Protein AF-A0AAV8XLE1-F1 (afdb_monomer_lite)

Structure (mmCIF, N/CA/C/O backbone):
data_AF-A0AAV8XLE1-F1
#
_entry.id   AF-A0AAV8XLE1-F1
#
loop_
_atom_site.group_PDB
_atom_site.id
_atom_site.type_symbol
_atom_site.label_atom_id
_atom_site.label_alt_id
_atom_site.label_comp_id
_atom_site.label_asym_id
_atom_site.label_entity_id
_atom_site.label_seq_id
_atom_site.pdbx_PDB_ins_code
_atom_site.Cartn_x
_atom_site.Cartn_y
_atom_site.Cartn_z
_atom_site.occupancy
_atom_site.B_iso_or_equiv
_atom_site.auth_seq_id
_atom_site.auth_comp_id
_atom_site.auth_asym_id
_atom_site.auth_atom_id
_atom_site.pdbx_PDB_model_num
ATOM 1 N N . MET A 1 1 ? 4.238 -1.476 24.150 1.00 35.16 1 MET A N 1
ATOM 2 C CA . MET A 1 1 ? 2.773 -1.672 24.220 1.00 35.16 1 MET A CA 1
ATOM 3 C C . MET A 1 1 ? 2.343 -1.831 22.785 1.00 35.16 1 MET A C 1
ATOM 5 O O . MET A 1 1 ? 2.554 -0.864 22.076 1.00 35.16 1 MET A O 1
ATOM 9 N N . LYS A 1 2 ? 1.811 -2.993 22.373 1.00 36.50 2 LYS A N 1
ATOM 10 C CA . LYS A 1 2 ? 1.264 -3.159 21.017 1.00 36.50 2 LYS A CA 1
ATOM 11 C C . LYS A 1 2 ? 0.323 -1.991 20.723 1.00 36.50 2 LYS A C 1
ATOM 13 O O . LYS A 1 2 ? -0.615 -1.787 21.498 1.00 36.50 2 LYS A O 1
ATOM 18 N N . GLY A 1 3 ? 0.563 -1.245 19.650 1.00 41.75 3 GLY A N 1
ATOM 19 C CA . GLY A 1 3 ? -0.351 -0.242 19.095 1.00 41.75 3 GLY A CA 1
ATOM 20 C C . GLY A 1 3 ? -1.635 -0.889 18.572 1.00 41.75 3 GLY A C 1
ATOM 21 O O . GLY A 1 3 ? -1.881 -0.933 17.373 1.00 41.75 3 GLY A O 1
ATOM 22 N N . GLN A 1 4 ? -2.420 -1.472 19.473 1.00 44.22 4 GLN A N 1
ATOM 23 C CA . GLN A 1 4 ? -3.592 -2.269 19.164 1.00 44.22 4 GLN A CA 1
ATOM 24 C C . GLN A 1 4 ? -4.793 -1.329 19.035 1.00 44.22 4 GLN A C 1
ATOM 26 O O . GLN A 1 4 ? -5.286 -0.789 20.025 1.00 44.22 4 GLN A O 1
ATOM 31 N N . ASN A 1 5 ? -5.256 -1.119 17.805 1.00 58.16 5 ASN A N 1
ATOM 32 C CA . ASN A 1 5 ? -6.605 -0.632 17.551 1.00 58.16 5 ASN A CA 1
ATOM 33 C C . ASN A 1 5 ? -7.452 -1.817 17.115 1.00 58.16 5 ASN A C 1
ATOM 35 O O . ASN A 1 5 ? -6.975 -2.661 16.368 1.00 58.16 5 ASN A O 1
ATOM 39 N N . ASN A 1 6 ? -8.713 -1.870 17.547 1.00 66.19 6 ASN A N 1
ATOM 40 C CA . ASN A 1 6 ? -9.617 -3.006 17.307 1.00 66.19 6 ASN A CA 1
ATOM 41 C C . ASN A 1 6 ? -9.837 -3.357 15.818 1.00 66.19 6 ASN A C 1
ATOM 43 O O . ASN A 1 6 ? -10.475 -4.361 15.525 1.00 66.19 6 ASN A O 1
ATOM 47 N N . TYR A 1 7 ? -9.311 -2.545 14.898 1.00 78.56 7 TYR A N 1
ATOM 48 C CA . TYR A 1 7 ? -9.469 -2.673 13.456 1.00 78.56 7 TYR A CA 1
ATOM 49 C C . TYR A 1 7 ? -8.165 -2.951 12.694 1.00 78.56 7 TYR A C 1
ATOM 51 O O . TYR A 1 7 ? -8.233 -3.409 11.560 1.00 78.56 7 TYR A O 1
ATOM 59 N N . VAL A 1 8 ? -6.981 -2.671 13.256 1.00 86.69 8 VAL A N 1
ATOM 60 C CA . VAL A 1 8 ? -5.696 -2.832 12.544 1.00 86.69 8 VAL A CA 1
ATOM 61 C C . VAL A 1 8 ? -4.587 -3.211 13.515 1.00 86.69 8 VAL A C 1
ATOM 63 O O . VAL A 1 8 ? -4.461 -2.625 14.594 1.00 86.69 8 VAL A O 1
ATOM 66 N N . ILE A 1 9 ? -3.744 -4.152 13.095 1.00 90.56 9 ILE A N 1
ATOM 67 C CA . ILE A 1 9 ? -2.487 -4.500 13.756 1.00 90.56 9 ILE A CA 1
ATOM 68 C C . ILE A 1 9 ? -1.341 -4.007 12.874 1.00 90.56 9 ILE A C 1
ATOM 70 O O . ILE A 1 9 ? -1.269 -4.362 11.699 1.00 90.56 9 ILE A O 1
ATOM 74 N N . ILE A 1 10 ? -0.455 -3.193 13.447 1.00 92.12 10 ILE A N 1
ATOM 75 C CA . ILE A 1 10 ? 0.727 -2.646 12.771 1.00 92.12 10 ILE A CA 1
ATOM 76 C C . ILE A 1 10 ? 1.978 -3.285 13.378 1.00 92.12 10 ILE A C 1
ATOM 78 O O . ILE A 1 10 ? 2.109 -3.356 14.603 1.00 92.12 10 ILE A O 1
ATOM 82 N N . ASN A 1 11 ? 2.898 -3.731 12.525 1.00 94.12 11 ASN A N 1
ATOM 83 C CA . ASN A 1 11 ? 4.232 -4.149 12.924 1.00 94.12 11 ASN A CA 1
ATOM 84 C C . ASN A 1 11 ? 5.021 -2.917 13.385 1.00 94.12 11 ASN A C 1
ATOM 86 O O . ASN A 1 11 ? 5.305 -2.026 12.591 1.00 94.12 11 ASN A O 1
ATOM 90 N N . GLU A 1 12 ? 5.399 -2.853 14.659 1.00 91.19 12 GLU A N 1
ATOM 91 C CA . GLU A 1 12 ? 6.103 -1.683 15.207 1.00 91.19 12 GLU A CA 1
ATOM 92 C C . GLU A 1 12 ? 7.550 -1.546 14.697 1.00 91.19 12 GLU A C 1
ATOM 94 O O . GLU A 1 12 ? 8.119 -0.457 14.756 1.00 91.19 12 GLU A O 1
ATOM 99 N N . GLU A 1 13 ? 8.156 -2.619 14.179 1.00 94.12 13 GLU A N 1
ATOM 100 C CA . GLU A 1 13 ? 9.528 -2.604 13.657 1.00 94.12 13 GLU A CA 1
ATOM 101 C C . GLU A 1 13 ? 9.611 -2.100 12.212 1.00 94.12 13 GLU A C 1
ATOM 103 O O . GLU A 1 13 ? 10.603 -1.453 11.847 1.00 94.12 13 GLU A O 1
ATOM 108 N N . SER A 1 14 ? 8.597 -2.411 11.398 1.00 95.44 14 SER A N 1
ATOM 109 C CA . SER A 1 14 ? 8.534 -2.068 9.973 1.00 95.44 14 SER A CA 1
ATOM 110 C C . SER A 1 14 ? 7.532 -0.957 9.647 1.00 95.44 14 SER A C 1
ATOM 112 O O . SER A 1 14 ? 7.673 -0.281 8.632 1.00 95.44 14 SER A O 1
ATOM 114 N N . GLY A 1 15 ? 6.535 -0.726 10.499 1.00 93.88 15 GLY A N 1
ATOM 115 C CA . GLY A 1 15 ? 5.449 0.233 10.280 1.00 93.88 15 GLY A CA 1
ATOM 116 C C . GLY A 1 15 ? 4.358 -0.250 9.316 1.00 93.88 15 GLY A C 1
ATOM 117 O O . GLY A 1 15 ? 3.393 0.480 9.068 1.00 93.88 15 GLY A O 1
ATOM 118 N N . PHE A 1 16 ? 4.484 -1.465 8.776 1.00 94.94 16 PHE A N 1
ATOM 119 C CA . PHE A 1 16 ? 3.483 -2.071 7.900 1.00 94.94 16 PHE A CA 1
ATOM 120 C C . PHE A 1 16 ? 2.314 -2.669 8.680 1.00 94.94 16 PHE A C 1
ATOM 122 O O . PHE A 1 16 ? 2.442 -3.069 9.835 1.00 94.94 16 PHE A O 1
ATOM 129 N N . ILE A 1 17 ? 1.161 -2.756 8.025 1.00 92.94 17 ILE A N 1
ATOM 130 C CA . ILE A 1 17 ? -0.008 -3.442 8.575 1.00 92.94 17 ILE A CA 1
ATOM 131 C C . ILE A 1 17 ? 0.218 -4.950 8.459 1.00 92.94 17 ILE A C 1
ATOM 133 O O . ILE A 1 17 ? 0.686 -5.426 7.431 1.00 92.94 17 ILE A O 1
ATOM 137 N N . GLU A 1 18 ? -0.108 -5.700 9.505 1.00 94.00 18 GLU A N 1
ATOM 138 C CA . GLU A 1 18 ? -0.022 -7.170 9.528 1.00 94.00 18 GLU A CA 1
ATOM 139 C C . GLU A 1 18 ? -1.395 -7.836 9.512 1.00 94.00 18 GLU A C 1
ATOM 141 O O . GLU A 1 18 ? -1.545 -8.980 9.074 1.00 94.00 18 GLU A O 1
ATOM 146 N N . ALA A 1 19 ? -2.404 -7.137 10.028 1.00 90.62 19 ALA A N 1
ATOM 147 C CA . ALA A 1 19 ? -3.774 -7.606 10.028 1.00 90.62 19 ALA A CA 1
ATOM 148 C C . ALA A 1 19 ? -4.753 -6.437 10.023 1.00 90.62 19 ALA A C 1
ATOM 150 O O . ALA A 1 19 ? -4.476 -5.368 10.576 1.00 90.62 19 ALA A O 1
ATOM 151 N N . MET A 1 20 ? -5.916 -6.677 9.431 1.00 87.62 20 MET A N 1
ATOM 152 C CA . MET A 1 20 ? -7.054 -5.767 9.447 1.00 87.62 20 MET A CA 1
ATOM 153 C C . MET A 1 20 ? -8.297 -6.530 9.896 1.00 87.62 20 MET A C 1
ATOM 155 O O . MET A 1 20 ? -8.464 -7.704 9.561 1.00 87.62 20 MET A O 1
ATOM 159 N N . SER A 1 21 ? -9.168 -5.848 10.631 1.00 85.38 21 SER A N 1
ATOM 160 C CA . SER A 1 21 ? -10.403 -6.401 11.173 1.00 85.38 21 SER A CA 1
ATOM 161 C C . SER A 1 21 ? -11.590 -5.528 10.791 1.00 85.38 21 SER A C 1
ATOM 163 O O . SER A 1 21 ? -11.575 -4.321 11.026 1.00 85.38 21 SER A O 1
ATOM 165 N N . ILE A 1 22 ? -12.634 -6.148 10.241 1.00 80.69 22 ILE A N 1
ATOM 166 C CA . ILE A 1 22 ? -13.928 -5.523 9.934 1.00 80.69 22 ILE A CA 1
ATOM 167 C C . ILE A 1 22 ? -15.042 -6.434 10.436 1.00 80.69 22 ILE A C 1
ATOM 169 O O . ILE A 1 22 ? -14.986 -7.646 10.245 1.00 80.69 22 ILE A O 1
ATOM 173 N N . ASN A 1 23 ? -16.058 -5.855 11.081 1.00 77.75 23 ASN A N 1
ATOM 174 C CA . ASN A 1 23 ? -17.266 -6.559 11.535 1.00 77.75 23 ASN A CA 1
ATOM 175 C C . ASN A 1 23 ? -16.981 -7.855 12.319 1.00 77.75 23 ASN A C 1
ATOM 177 O O . ASN A 1 23 ? -17.688 -8.851 12.194 1.00 77.75 23 ASN A O 1
ATOM 181 N N . GLY A 1 24 ? -15.916 -7.851 13.128 1.00 77.62 24 GLY A N 1
ATOM 182 C CA . GLY A 1 24 ? -15.500 -9.001 13.937 1.00 77.62 24 GLY A CA 1
ATOM 183 C C . GLY A 1 24 ? -14.726 -10.090 13.185 1.00 77.62 24 GLY A C 1
ATOM 184 O O . GLY A 1 24 ? -14.309 -11.061 13.815 1.00 77.62 24 GLY A O 1
ATOM 185 N N . PHE A 1 25 ? -14.491 -9.938 11.880 1.00 82.62 25 PHE A N 1
ATOM 186 C CA . PHE A 1 25 ? -13.611 -10.806 11.103 1.00 82.62 25 PHE A CA 1
ATOM 187 C C . PHE A 1 25 ? -12.218 -10.183 10.984 1.00 82.62 25 PHE A C 1
ATOM 189 O O . PHE A 1 25 ? -12.071 -9.088 10.445 1.00 82.62 25 PHE A O 1
ATOM 196 N N . GLU A 1 26 ? -11.200 -10.889 11.480 1.00 88.56 26 GLU A N 1
ATOM 197 C CA . GLU A 1 26 ? -9.790 -10.512 11.344 1.00 88.56 26 GLU A CA 1
ATOM 198 C C . GLU A 1 26 ? -9.150 -11.281 10.187 1.00 88.56 26 GLU A C 1
ATOM 200 O O . GLU A 1 26 ? -9.227 -12.511 10.121 1.00 88.56 26 GLU A O 1
ATOM 205 N N . GLN A 1 27 ? -8.451 -10.560 9.314 1.00 88.69 27 GLN A N 1
ATOM 206 C CA . GLN A 1 27 ? -7.636 -11.129 8.251 1.00 88.69 27 GLN A CA 1
ATOM 207 C C . GLN A 1 27 ? -6.184 -10.689 8.426 1.00 88.69 27 GLN A C 1
ATOM 209 O O . GLN A 1 27 ? -5.887 -9.497 8.489 1.00 88.69 27 GLN A O 1
ATOM 214 N N . LYS A 1 28 ? -5.259 -11.656 8.432 1.00 92.62 28 LYS A N 1
ATOM 215 C CA . LYS A 1 28 ? -3.822 -11.372 8.312 1.00 92.62 28 LYS A CA 1
ATOM 216 C C . LYS A 1 28 ? -3.513 -10.996 6.871 1.00 92.62 28 LYS A C 1
ATOM 218 O O . LYS A 1 28 ? -3.731 -11.807 5.967 1.00 92.62 28 LYS A O 1
ATOM 223 N N . VAL A 1 29 ? -3.061 -9.766 6.670 1.00 90.00 29 VAL A N 1
ATOM 224 C CA . VAL A 1 29 ? -2.774 -9.184 5.360 1.00 90.00 29 VAL A CA 1
ATOM 225 C C . VAL A 1 29 ? -1.832 -7.996 5.529 1.00 90.00 29 VAL A C 1
ATOM 227 O O . VAL A 1 29 ? -2.012 -7.177 6.429 1.00 90.00 29 VAL A O 1
ATOM 230 N N . THR A 1 30 ? -0.861 -7.894 4.625 1.00 91.88 30 THR A N 1
ATOM 231 C CA . THR A 1 30 ? 0.078 -6.775 4.543 1.00 91.88 30 THR A CA 1
ATOM 232 C C . THR A 1 30 ? -0.036 -6.150 3.161 1.00 91.88 30 THR A C 1
ATOM 234 O O . THR A 1 30 ? 0.469 -6.712 2.191 1.00 91.88 30 THR A O 1
ATOM 237 N N . PRO A 1 31 ? -0.763 -5.030 3.028 1.00 89.44 31 PRO A N 1
ATOM 238 C CA . PRO A 1 31 ? -0.808 -4.294 1.777 1.00 89.44 31 PRO A CA 1
ATOM 239 C C . PRO A 1 31 ? 0.539 -3.614 1.521 1.00 89.44 31 PRO A C 1
ATOM 241 O O . PRO A 1 31 ? 1.078 -2.942 2.400 1.00 89.44 31 PRO A O 1
ATOM 244 N N . GLU A 1 32 ? 1.052 -3.748 0.302 1.00 90.12 32 GLU A N 1
ATOM 245 C CA . GLU A 1 32 ? 2.311 -3.135 -0.112 1.00 90.12 32 GLU A CA 1
ATOM 246 C C . GLU A 1 32 ? 2.159 -2.459 -1.474 1.00 90.12 32 GLU A C 1
ATOM 248 O O . GLU A 1 32 ? 1.484 -2.969 -2.371 1.00 90.12 32 GLU A O 1
ATOM 253 N N . ILE A 1 33 ? 2.834 -1.319 -1.644 1.00 92.25 33 ILE A N 1
ATOM 254 C CA . ILE A 1 33 ? 3.080 -0.739 -2.965 1.00 92.25 33 ILE A CA 1
ATOM 255 C C . ILE A 1 33 ? 4.492 -1.137 -3.381 1.00 92.25 33 ILE A C 1
ATOM 257 O O . ILE A 1 33 ? 5.475 -0.775 -2.733 1.00 92.25 33 ILE A O 1
ATOM 261 N N . MET A 1 34 ? 4.576 -1.851 -4.497 1.00 93.81 34 MET A N 1
ATOM 262 C CA . MET A 1 34 ? 5.824 -2.286 -5.115 1.00 93.81 34 MET A CA 1
ATOM 263 C C . MET A 1 34 ? 5.943 -1.710 -6.526 1.00 93.81 34 MET A C 1
ATOM 265 O O . MET A 1 34 ? 4.985 -1.158 -7.075 1.00 93.81 34 MET A O 1
ATOM 269 N N . PHE A 1 35 ? 7.117 -1.845 -7.132 1.00 93.31 35 PHE A N 1
ATOM 270 C CA . PHE A 1 35 ? 7.351 -1.418 -8.507 1.00 93.31 35 PHE A CA 1
ATOM 271 C C . PHE A 1 35 ? 8.113 -2.475 -9.299 1.00 93.31 35 PHE A C 1
ATOM 273 O O . PHE A 1 35 ? 8.829 -3.297 -8.741 1.00 93.31 35 PHE A O 1
ATOM 280 N N . TYR A 1 36 ? 7.990 -2.417 -10.621 1.00 95.00 36 TYR A N 1
ATOM 281 C CA . TYR A 1 36 ? 8.807 -3.217 -11.524 1.00 95.00 36 TYR A CA 1
ATOM 282 C C . TYR A 1 36 ? 9.825 -2.327 -12.223 1.00 95.00 36 TYR A C 1
ATOM 284 O O . TYR A 1 36 ? 9.501 -1.221 -12.664 1.00 95.00 36 TYR A O 1
ATOM 292 N N . TYR A 1 37 ? 11.041 -2.836 -12.398 1.00 93.50 37 TYR A N 1
ATOM 293 C CA . TYR A 1 37 ? 11.982 -2.225 -13.326 1.00 93.50 37 TYR A CA 1
ATOM 294 C C . TYR A 1 37 ? 11.484 -2.437 -14.755 1.00 93.50 37 TYR A C 1
ATOM 296 O O . TYR A 1 37 ? 11.217 -3.562 -15.173 1.00 93.50 37 TYR A O 1
ATOM 304 N N . SER A 1 38 ? 11.364 -1.359 -15.526 1.00 93.25 38 SER A N 1
ATOM 305 C CA . SER A 1 38 ? 10.961 -1.451 -16.929 1.00 93.25 38 SER A CA 1
ATOM 306 C C . SER A 1 38 ? 12.100 -1.993 -17.791 1.00 93.25 38 SER A C 1
ATOM 308 O O . SER A 1 38 ? 13.220 -1.482 -17.727 1.00 93.25 38 SER A O 1
ATOM 310 N N . ALA A 1 39 ? 11.817 -2.959 -18.662 1.00 94.06 39 ALA A N 1
ATOM 311 C CA . ALA A 1 39 ? 12.733 -3.310 -19.744 1.00 94.06 39 ALA A CA 1
ATOM 312 C C . ALA A 1 39 ? 12.720 -2.263 -20.863 1.00 94.06 39 ALA A C 1
ATOM 314 O O . ALA A 1 39 ? 11.732 -1.555 -21.084 1.00 94.06 39 ALA A O 1
ATOM 315 N N . TYR A 1 40 ? 13.780 -2.269 -21.675 1.00 92.38 40 TYR A N 1
ATOM 316 C CA . TYR A 1 40 ? 13.748 -1.614 -22.978 1.00 92.38 40 TYR A CA 1
ATOM 317 C C . TYR A 1 40 ? 12.577 -2.153 -23.822 1.00 92.38 40 TYR A C 1
ATOM 319 O O . TYR A 1 40 ? 12.418 -3.371 -24.005 1.00 92.38 40 TYR A O 1
ATOM 327 N N . GLY A 1 41 ? 11.753 -1.230 -24.325 1.00 91.94 41 GLY A N 1
ATOM 328 C CA . GLY A 1 41 ? 10.528 -1.526 -25.072 1.00 91.94 41 GLY A CA 1
ATOM 329 C C . GLY A 1 41 ? 9.255 -1.627 -24.223 1.00 91.94 41 GLY A C 1
ATOM 330 O O . GLY A 1 41 ? 8.198 -1.903 -24.787 1.00 91.94 41 GLY A O 1
ATOM 331 N N . SER A 1 42 ? 9.321 -1.395 -22.906 1.00 95.38 42 SER A N 1
ATOM 332 C CA . SER A 1 42 ? 8.118 -1.094 -22.117 1.00 95.38 42 SER A CA 1
ATOM 333 C C . SER A 1 42 ? 7.555 0.264 -22.548 1.00 95.38 42 SER A C 1
ATOM 335 O O . SER A 1 42 ? 8.309 1.219 -22.748 1.00 95.38 42 SER A O 1
ATOM 337 N N . THR A 1 43 ? 6.246 0.349 -22.767 1.00 94.50 43 THR A N 1
ATOM 338 C CA . THR A 1 43 ? 5.583 1.538 -23.332 1.00 94.50 43 THR A CA 1
ATOM 339 C C . THR A 1 43 ? 4.196 1.727 -22.723 1.00 94.50 43 THR A C 1
ATOM 341 O O . THR A 1 43 ? 3.734 0.909 -21.935 1.00 94.50 43 THR A O 1
ATOM 344 N N . SER A 1 44 ? 3.466 2.750 -23.172 1.00 95.38 44 SER A N 1
ATOM 345 C CA . SER A 1 44 ? 2.049 2.941 -22.835 1.00 95.38 44 SER A CA 1
ATOM 346 C C . SER A 1 44 ? 1.123 1.796 -23.274 1.00 95.38 44 SER A C 1
ATOM 348 O O . SER A 1 44 ? -0.034 1.772 -22.866 1.00 95.38 44 SER A O 1
ATOM 350 N N . ARG A 1 45 ? 1.592 0.866 -24.119 1.00 96.19 45 ARG A N 1
ATOM 351 C CA . ARG A 1 45 ? 0.800 -0.273 -24.624 1.00 96.19 45 ARG A CA 1
ATOM 352 C C . ARG A 1 45 ? 1.318 -1.632 -24.172 1.00 96.19 45 ARG A C 1
ATOM 354 O O . ARG A 1 45 ? 0.591 -2.613 -24.274 1.00 96.19 45 ARG A O 1
ATOM 361 N N . ILE A 1 46 ? 2.577 -1.705 -23.753 1.00 96.62 46 ILE A N 1
ATOM 362 C CA . ILE A 1 46 ? 3.258 -2.962 -23.455 1.00 96.62 46 ILE A CA 1
ATOM 363 C C . ILE A 1 46 ? 3.877 -2.827 -22.075 1.00 96.62 46 ILE A C 1
ATOM 365 O O . ILE A 1 46 ? 4.824 -2.063 -21.901 1.00 96.62 46 ILE A O 1
ATOM 369 N N . PHE A 1 47 ? 3.365 -3.603 -21.124 1.00 95.88 47 PHE A N 1
ATOM 370 C CA . PHE A 1 47 ? 4.013 -3.794 -19.837 1.00 95.88 47 PHE A CA 1
ATOM 371 C C . PHE A 1 47 ? 5.109 -4.847 -19.996 1.00 95.88 47 PHE A C 1
ATOM 373 O O . PHE A 1 47 ? 4.823 -6.033 -20.161 1.00 95.88 47 PHE A O 1
ATOM 380 N N . LYS A 1 48 ? 6.367 -4.401 -20.009 1.00 95.62 48 LYS A N 1
ATOM 381 C CA . LYS A 1 48 ? 7.531 -5.285 -20.107 1.00 95.62 48 LYS A CA 1
ATOM 382 C C . LYS A 1 48 ? 8.478 -5.028 -18.941 1.00 95.62 48 LYS A C 1
ATOM 384 O O . LYS A 1 48 ? 9.054 -3.943 -18.834 1.00 95.62 48 LYS A O 1
ATOM 389 N N . VAL A 1 49 ? 8.642 -6.034 -18.090 1.00 95.94 49 VAL A N 1
ATOM 390 C CA . VAL A 1 49 ? 9.553 -6.001 -16.939 1.00 95.94 49 VAL A CA 1
ATOM 391 C C . VAL A 1 49 ? 10.983 -6.314 -17.369 1.00 95.94 49 VAL A C 1
ATOM 393 O O . VAL A 1 49 ? 11.205 -6.947 -18.401 1.00 95.94 49 VAL A O 1
ATOM 396 N N . ASN A 1 50 ? 11.959 -5.823 -16.612 1.00 94.00 50 ASN A N 1
ATOM 397 C CA . ASN A 1 50 ? 13.372 -6.103 -16.816 1.00 94.00 50 ASN A CA 1
ATOM 398 C C . ASN A 1 50 ? 13.660 -7.585 -16.543 1.00 94.00 50 ASN A C 1
ATOM 400 O O . ASN A 1 50 ? 13.507 -8.041 -15.422 1.00 94.00 50 ASN A O 1
ATOM 404 N N . ASN A 1 51 ? 14.148 -8.316 -17.545 1.00 89.75 51 ASN A N 1
ATOM 405 C CA . ASN A 1 51 ? 14.428 -9.752 -17.434 1.00 89.75 51 ASN A CA 1
ATOM 406 C C . ASN A 1 51 ? 15.478 -10.107 -16.361 1.00 89.75 51 ASN A C 1
ATOM 408 O O . ASN A 1 51 ? 15.585 -11.262 -15.969 1.00 89.75 51 ASN A O 1
ATOM 412 N N . 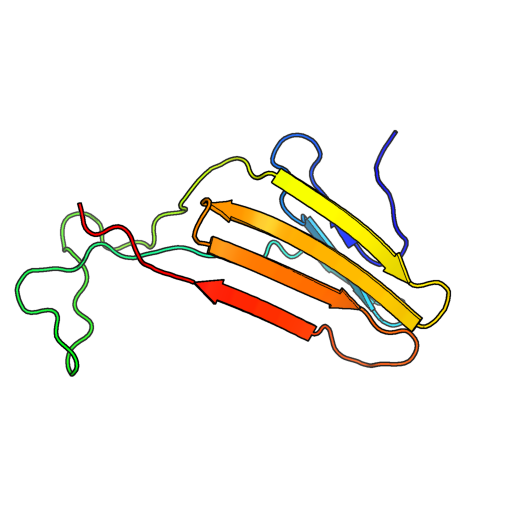SER A 1 52 ? 16.291 -9.145 -15.906 1.00 91.81 52 SER A N 1
ATOM 413 C CA . SER A 1 52 ? 17.236 -9.378 -14.804 1.00 91.81 52 SER A CA 1
ATOM 414 C C . SER A 1 52 ? 16.582 -9.289 -13.420 1.00 91.81 52 SER A C 1
ATOM 416 O O . SER A 1 52 ? 17.169 -9.761 -12.450 1.00 91.81 52 SER A O 1
ATOM 418 N N . VAL A 1 53 ? 15.408 -8.656 -13.315 1.00 90.31 53 VAL A N 1
ATOM 419 C CA . VAL A 1 53 ? 14.622 -8.491 -12.081 1.00 90.31 53 VAL A CA 1
ATOM 420 C C . VAL A 1 53 ? 13.141 -8.558 -12.458 1.00 90.31 53 VAL A C 1
ATOM 422 O O . VAL A 1 53 ? 12.498 -7.535 -12.697 1.00 90.31 53 VAL A O 1
ATOM 425 N N . GLU A 1 54 ? 12.632 -9.782 -12.588 1.00 90.25 54 GLU A N 1
ATOM 426 C CA . GLU A 1 54 ? 11.256 -10.024 -13.042 1.00 90.25 54 GLU A CA 1
ATOM 427 C C . GLU A 1 54 ? 10.221 -9.803 -11.936 1.00 90.25 54 GLU A C 1
ATOM 429 O O . GLU A 1 54 ? 9.098 -9.408 -12.232 1.00 90.25 54 GLU A O 1
ATOM 434 N N . GLU A 1 55 ? 10.609 -10.014 -10.677 1.00 94.75 55 GLU A N 1
ATOM 435 C CA . GLU A 1 55 ? 9.743 -9.839 -9.511 1.00 94.7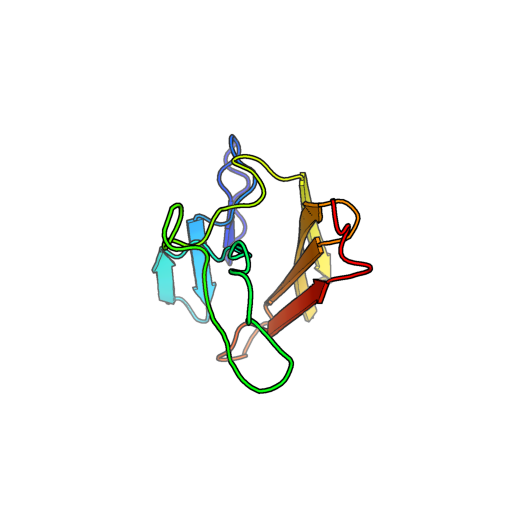5 55 GLU A CA 1
ATOM 436 C C . GLU A 1 55 ? 9.555 -8.356 -9.149 1.00 94.75 55 GLU A C 1
ATOM 438 O O . GLU A 1 55 ? 10.471 -7.542 -9.342 1.00 94.75 55 GLU A O 1
ATOM 443 N N . PRO A 1 56 ? 8.391 -7.980 -8.589 1.00 94.38 56 PRO A N 1
ATOM 444 C CA . PRO A 1 56 ? 8.184 -6.640 -8.074 1.00 94.38 56 PRO A CA 1
ATOM 445 C C . PRO A 1 56 ? 9.110 -6.377 -6.886 1.00 94.38 56 PRO A C 1
ATOM 447 O O . PRO A 1 56 ? 9.368 -7.239 -6.047 1.00 94.38 56 PRO A O 1
ATOM 450 N N . VAL A 1 57 ? 9.595 -5.147 -6.804 1.00 94.12 57 VAL A N 1
ATOM 451 C CA . VAL A 1 57 ? 10.529 -4.702 -5.779 1.00 94.12 57 VAL A CA 1
ATOM 452 C C . VAL A 1 57 ? 9.793 -3.796 -4.805 1.00 94.12 57 VAL A C 1
ATOM 454 O O . VAL A 1 57 ? 9.156 -2.812 -5.197 1.00 94.12 57 VAL A O 1
ATOM 457 N N . ALA A 1 58 ? 9.881 -4.125 -3.519 1.00 93.94 58 ALA A N 1
ATOM 458 C CA . ALA A 1 58 ? 9.412 -3.245 -2.461 1.00 93.94 58 ALA A CA 1
ATOM 459 C C . ALA A 1 58 ? 10.235 -1.954 -2.463 1.00 93.94 58 ALA A C 1
ATOM 461 O O . ALA A 1 58 ? 11.458 -1.974 -2.612 1.00 93.94 58 ALA A O 1
ATOM 462 N N . PHE A 1 59 ? 9.583 -0.809 -2.258 1.00 92.88 59 PHE A N 1
ATOM 463 C CA . PHE A 1 59 ? 10.330 0.435 -2.102 1.00 92.88 59 PHE A CA 1
ATOM 464 C C . PHE A 1 59 ? 11.221 0.378 -0.858 1.00 92.88 59 PHE A C 1
ATOM 466 O O . PHE A 1 59 ? 12.334 0.890 -0.878 1.00 92.88 59 PHE A O 1
ATOM 473 N N . THR A 1 60 ? 10.754 -0.211 0.237 1.00 92.88 60 THR A N 1
ATOM 474 C CA . THR A 1 60 ? 11.440 -0.185 1.532 1.00 92.88 60 THR A CA 1
ATOM 475 C C . THR A 1 60 ? 10.965 -1.314 2.419 1.00 92.88 60 THR A C 1
ATOM 477 O O . THR A 1 60 ? 9.849 -1.794 2.256 1.00 92.88 60 THR A O 1
ATOM 480 N N . ASP A 1 61 ? 11.806 -1.700 3.367 1.00 94.38 61 ASP A N 1
ATOM 481 C CA . ASP A 1 61 ? 11.497 -2.645 4.439 1.00 94.38 61 ASP A CA 1
ATOM 482 C C . ASP A 1 61 ? 10.855 -1.959 5.655 1.00 94.38 61 ASP A C 1
ATOM 484 O O . ASP A 1 61 ? 10.279 -2.628 6.513 1.00 94.38 61 ASP A O 1
ATOM 488 N N . LYS A 1 62 ? 10.944 -0.623 5.730 1.00 95.44 62 LYS A N 1
ATOM 489 C CA . LYS A 1 62 ? 10.373 0.191 6.809 1.00 95.44 62 LYS A CA 1
ATOM 490 C C . LYS A 1 62 ? 9.695 1.452 6.305 1.00 95.44 62 LYS A C 1
ATOM 492 O O . LYS A 1 62 ? 10.206 2.117 5.398 1.00 95.44 62 LYS A O 1
ATOM 497 N N . ILE A 1 63 ? 8.592 1.819 6.945 1.00 95.38 63 ILE A N 1
ATOM 498 C CA . ILE A 1 63 ? 7.784 2.991 6.609 1.00 95.38 63 ILE A CA 1
ATOM 499 C C . ILE A 1 63 ? 7.419 3.802 7.849 1.00 95.38 63 ILE A C 1
ATOM 501 O O . ILE A 1 63 ? 7.420 3.308 8.976 1.00 95.38 63 ILE A O 1
ATOM 505 N N . GLN A 1 64 ? 7.092 5.072 7.629 1.00 95.69 64 GLN A N 1
ATOM 506 C CA . GLN A 1 64 ? 6.453 5.893 8.651 1.00 95.69 64 GLN A CA 1
ATOM 507 C C . GLN A 1 64 ? 4.944 5.731 8.541 1.00 95.69 64 GLN A C 1
ATOM 509 O O . GLN A 1 64 ? 4.411 5.670 7.433 1.00 95.69 64 GLN A O 1
ATOM 514 N N . TYR A 1 65 ? 4.257 5.709 9.677 1.00 95.12 65 TYR A N 1
ATOM 515 C CA . TYR A 1 65 ? 2.805 5.672 9.700 1.00 95.12 65 TYR A CA 1
ATOM 516 C C . TYR A 1 65 ? 2.235 6.630 10.744 1.00 95.12 65 TYR A C 1
ATOM 518 O O . TYR A 1 65 ? 2.884 6.958 11.739 1.00 95.12 65 TYR A O 1
ATOM 526 N N . ASN A 1 66 ? 1.001 7.059 10.513 1.00 94.94 66 ASN A N 1
ATOM 527 C CA . ASN A 1 66 ? 0.182 7.772 11.479 1.00 94.94 66 ASN A CA 1
ATOM 528 C C . ASN A 1 66 ? -1.198 7.114 11.538 1.00 94.94 66 ASN A C 1
ATOM 530 O O . ASN A 1 66 ? -1.740 6.723 10.505 1.00 94.94 66 ASN A O 1
ATOM 534 N N . VAL A 1 67 ? -1.751 6.999 12.743 1.00 92.38 67 VAL A N 1
ATOM 535 C CA . VAL A 1 67 ? -3.113 6.519 12.963 1.00 92.38 67 VAL A CA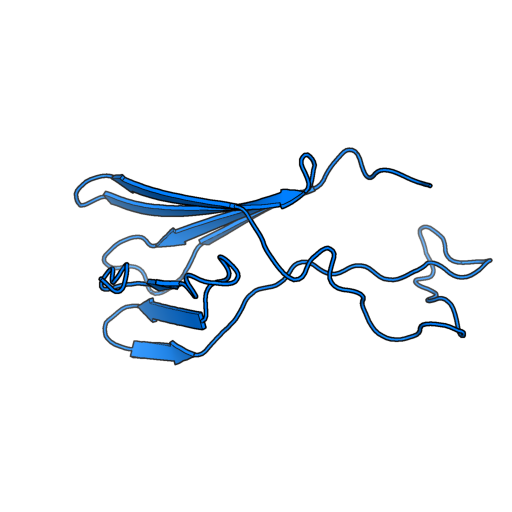 1
ATOM 536 C C . VAL A 1 67 ? -3.944 7.659 13.528 1.00 92.38 67 VAL A C 1
ATOM 538 O O . VAL A 1 67 ? -3.746 8.078 14.670 1.00 92.38 67 VAL A O 1
ATOM 541 N N . THR A 1 68 ? -4.910 8.114 12.742 1.00 93.19 68 THR A N 1
ATOM 542 C CA . THR A 1 68 ? -5.852 9.163 13.120 1.00 93.19 68 THR A CA 1
ATOM 543 C C . THR A 1 68 ? -7.210 8.530 13.378 1.00 93.19 68 THR A C 1
ATOM 545 O O . THR A 1 68 ? -7.751 7.823 12.532 1.00 93.19 68 THR A O 1
ATOM 548 N N . LYS A 1 69 ? -7.776 8.767 14.562 1.00 90.19 69 LYS A N 1
ATOM 549 C CA . LYS A 1 69 ? -9.150 8.368 14.879 1.00 90.19 69 LYS A CA 1
ATOM 550 C C . LYS A 1 69 ? -10.057 9.582 14.783 1.00 90.19 69 LYS A C 1
ATOM 552 O O . LYS A 1 69 ? -9.781 10.594 15.423 1.00 90.19 69 LYS A O 1
ATOM 557 N N . TYR A 1 70 ? -11.136 9.446 14.032 1.00 88.19 70 TYR A N 1
ATOM 558 C CA . TYR A 1 70 ? -12.190 10.441 13.906 1.00 88.19 70 TYR A CA 1
ATOM 559 C C . TYR A 1 70 ? -13.417 9.944 14.668 1.00 88.19 70 TYR A C 1
ATOM 561 O O . TYR A 1 70 ? -14.343 9.426 14.051 1.00 88.19 70 TYR A O 1
ATOM 569 N N . ASP A 1 71 ? -13.384 10.057 16.000 1.00 85.38 71 ASP A N 1
ATOM 570 C CA . ASP A 1 71 ? -14.446 9.637 16.929 1.00 85.38 71 ASP A CA 1
ATOM 571 C C . ASP A 1 71 ? -15.155 8.333 16.497 1.00 85.38 71 ASP A C 1
ATOM 573 O O . ASP A 1 71 ? -14.505 7.297 16.343 1.00 85.38 71 ASP A O 1
ATOM 577 N N . GLU A 1 72 ? -16.473 8.381 16.289 1.00 82.25 72 GLU A N 1
ATOM 578 C CA . GLU A 1 72 ? -17.315 7.264 15.834 1.00 82.25 72 GLU A CA 1
ATOM 579 C C . GLU A 1 72 ? -17.459 7.204 14.300 1.00 82.25 72 GLU A C 1
ATOM 581 O O . GLU A 1 72 ? -18.249 6.426 13.780 1.00 82.25 72 GLU A O 1
ATOM 586 N N . VAL A 1 73 ? -16.724 8.035 13.556 1.00 86.56 73 VAL A N 1
ATOM 587 C CA . VAL A 1 73 ? -16.864 8.166 12.098 1.00 86.56 73 VAL A CA 1
ATOM 588 C C . VAL A 1 73 ? -15.914 7.239 11.358 1.00 86.56 73 VAL A C 1
ATOM 590 O O . VAL A 1 73 ? -16.329 6.549 10.432 1.00 86.56 73 VAL A O 1
ATOM 593 N N . SER A 1 74 ? -14.623 7.259 11.696 1.00 89.88 74 SER A N 1
ATOM 594 C CA . SER A 1 74 ? -13.629 6.443 10.991 1.00 89.88 74 SER A CA 1
ATOM 595 C C . SER A 1 74 ? -12.294 6.350 11.721 1.00 89.88 74 SER A C 1
ATOM 597 O O . SER A 1 74 ? -11.965 7.156 12.595 1.00 89.88 74 SER A O 1
ATOM 599 N N . ILE A 1 75 ? -11.490 5.375 11.311 1.00 90.56 75 ILE A N 1
ATOM 600 C CA . ILE A 1 75 ? -10.056 5.328 11.586 1.00 90.56 75 ILE A CA 1
ATOM 601 C C . ILE A 1 75 ? -9.325 5.445 10.259 1.00 90.56 75 ILE A C 1
ATOM 603 O O . ILE A 1 75 ? -9.624 4.703 9.327 1.00 90.56 75 ILE A O 1
ATOM 607 N N . GLU A 1 76 ? -8.348 6.339 10.201 1.00 93.44 76 GLU A N 1
ATOM 608 C CA . GLU A 1 76 ? -7.445 6.499 9.071 1.00 93.44 76 GLU A CA 1
ATOM 609 C C . GLU A 1 76 ? -6.026 6.089 9.471 1.00 93.44 76 GLU A C 1
ATOM 611 O O . GLU A 1 76 ? -5.497 6.521 10.498 1.00 93.44 76 GLU A O 1
ATOM 616 N N . ILE A 1 77 ? -5.398 5.260 8.646 1.00 94.00 77 ILE A N 1
ATOM 617 C CA . ILE A 1 77 ? -4.005 4.862 8.765 1.00 94.00 77 ILE A CA 1
ATOM 618 C C . ILE A 1 77 ? -3.293 5.395 7.531 1.00 94.00 77 ILE A C 1
ATOM 620 O O . ILE A 1 77 ? -3.490 4.889 6.431 1.00 94.00 77 ILE A O 1
ATOM 624 N N . THR A 1 78 ? -2.460 6.412 7.719 1.00 96.06 78 THR A N 1
ATOM 625 C CA . THR A 1 78 ? -1.610 6.954 6.657 1.00 96.06 78 THR A CA 1
ATOM 626 C C . THR A 1 78 ? -0.228 6.326 6.759 1.00 96.06 78 THR A C 1
ATOM 628 O O . THR A 1 78 ? 0.441 6.477 7.778 1.00 96.06 78 THR A O 1
ATOM 631 N N . GLN A 1 79 ? 0.209 5.647 5.705 1.00 95.19 79 GLN A N 1
ATOM 632 C CA . GLN A 1 79 ? 1.517 5.023 5.542 1.00 95.19 79 GLN A CA 1
ATOM 633 C C . GLN A 1 79 ? 2.323 5.765 4.472 1.00 95.19 79 GLN A C 1
ATOM 635 O O . GLN A 1 79 ? 1.976 5.778 3.290 1.00 95.19 79 GLN A O 1
ATOM 640 N N . THR A 1 80 ? 3.434 6.370 4.880 1.00 96.19 80 THR A N 1
ATOM 641 C CA . THR A 1 80 ? 4.369 7.053 3.981 1.00 96.19 80 THR A CA 1
ATOM 642 C C . THR A 1 80 ? 5.474 6.080 3.584 1.00 96.19 80 THR A C 1
ATOM 644 O O . THR A 1 80 ? 6.427 5.856 4.335 1.00 96.19 80 THR A O 1
ATOM 647 N N . ILE A 1 81 ? 5.350 5.504 2.386 1.00 94.38 81 ILE A N 1
ATOM 648 C CA . ILE A 1 81 ? 6.294 4.519 1.827 1.00 94.38 81 ILE A CA 1
ATOM 649 C C . ILE A 1 81 ? 7.512 5.230 1.215 1.00 94.38 81 ILE A C 1
ATOM 651 O O . ILE A 1 81 ? 8.672 4.821 1.355 1.00 94.38 81 ILE A O 1
ATOM 655 N N . ARG A 1 82 ? 7.239 6.346 0.541 1.00 93.00 82 ARG A N 1
ATOM 656 C CA . ARG A 1 82 ? 8.202 7.326 0.030 1.00 93.00 82 ARG A CA 1
ATOM 657 C C . ARG A 1 82 ? 7.593 8.710 0.192 1.00 93.00 82 ARG A C 1
ATOM 659 O O . ARG A 1 82 ? 6.383 8.839 0.299 1.00 93.00 82 ARG A O 1
ATOM 666 N N . PHE A 1 83 ? 8.406 9.760 0.106 1.00 92.56 83 PHE A N 1
ATOM 667 C CA . PHE A 1 83 ? 7.879 11.131 0.131 1.00 92.56 83 PHE A CA 1
ATOM 668 C C . PHE A 1 83 ? 6.881 11.428 -1.014 1.00 92.56 83 PHE A C 1
ATOM 670 O O . PHE A 1 83 ? 6.133 12.393 -0.928 1.00 92.56 83 PHE A O 1
ATOM 677 N N . TRP A 1 84 ? 6.873 10.605 -2.071 1.00 93.69 84 TRP A N 1
ATOM 678 C CA . TRP A 1 84 ? 5.957 10.664 -3.218 1.00 93.69 84 TRP A CA 1
ATOM 679 C C . TRP A 1 84 ? 5.035 9.432 -3.329 1.00 93.69 84 TRP A C 1
ATOM 681 O O . TRP A 1 84 ? 4.321 9.304 -4.321 1.00 93.69 84 TRP A O 1
ATOM 691 N N . VAL A 1 85 ? 5.061 8.517 -2.348 1.00 95.12 85 VAL A N 1
ATOM 692 C CA . VAL A 1 85 ? 4.169 7.346 -2.270 1.00 95.12 85 VAL A CA 1
ATOM 693 C C . VAL A 1 85 ? 3.521 7.315 -0.894 1.00 95.12 85 VAL A C 1
ATOM 695 O O . VAL A 1 85 ? 4.156 6.927 0.092 1.00 95.12 85 VAL A O 1
ATOM 698 N N . ILE A 1 86 ? 2.255 7.711 -0.850 1.00 96.50 86 ILE A N 1
ATOM 699 C CA . ILE A 1 86 ? 1.425 7.696 0.352 1.00 96.50 86 ILE A CA 1
ATOM 700 C C . ILE A 1 86 ? 0.316 6.673 0.140 1.00 96.50 86 ILE A C 1
ATOM 702 O O . ILE A 1 86 ? -0.313 6.635 -0.918 1.00 96.50 86 ILE A O 1
ATOM 706 N N . PHE A 1 87 ? 0.092 5.847 1.150 1.00 95.81 87 PHE A N 1
ATOM 707 C CA . PHE A 1 87 ? -0.937 4.824 1.172 1.00 95.81 87 PHE A CA 1
ATOM 708 C C . PHE A 1 87 ? -1.829 5.058 2.385 1.00 95.81 87 PHE A C 1
ATOM 710 O O . PHE A 1 87 ? -1.337 5.122 3.507 1.00 95.81 87 PHE A O 1
ATOM 717 N N . ILE A 1 88 ? -3.121 5.254 2.167 1.00 95.62 88 ILE A N 1
ATOM 718 C CA . ILE A 1 88 ? -4.078 5.635 3.200 1.00 95.62 88 ILE A CA 1
ATOM 719 C C . ILE A 1 88 ? -5.146 4.556 3.272 1.00 95.62 88 ILE A C 1
ATOM 721 O O . ILE A 1 88 ? -5.764 4.209 2.269 1.00 95.62 88 ILE A O 1
ATOM 725 N N . ILE A 1 89 ? -5.368 4.032 4.470 1.00 92.88 89 ILE A N 1
ATOM 726 C CA . ILE A 1 89 ? -6.413 3.054 4.750 1.00 92.88 89 ILE A CA 1
ATOM 727 C C . ILE A 1 89 ? -7.446 3.695 5.658 1.00 92.88 89 ILE A C 1
ATOM 729 O O . ILE A 1 89 ? -7.094 4.157 6.743 1.00 92.88 89 ILE A O 1
ATOM 733 N N . ARG A 1 90 ? -8.714 3.685 5.245 1.00 93.44 90 ARG A N 1
ATOM 734 C CA . ARG A 1 90 ? -9.834 4.141 6.070 1.00 93.44 90 ARG A CA 1
ATOM 735 C C . ARG A 1 90 ? -10.776 2.998 6.388 1.00 93.44 90 ARG A C 1
ATOM 737 O O . ARG A 1 90 ? -11.182 2.230 5.515 1.00 93.44 90 ARG A O 1
ATOM 744 N N . ILE A 1 91 ? -11.129 2.914 7.661 1.00 90.06 91 ILE A N 1
ATOM 745 C CA . ILE A 1 91 ? -12.082 1.949 8.191 1.00 90.06 91 ILE A CA 1
ATOM 746 C C . ILE A 1 91 ? -13.228 2.740 8.797 1.00 90.06 91 ILE A C 1
ATOM 748 O O . ILE A 1 91 ? -13.020 3.542 9.710 1.00 90.06 91 ILE A O 1
ATOM 752 N N . TYR A 1 92 ? -14.422 2.512 8.270 1.00 88.81 92 TYR A N 1
ATOM 753 C CA . TYR A 1 92 ? -15.656 3.135 8.721 1.00 88.81 92 TYR A CA 1
ATOM 754 C C . TYR A 1 92 ? -16.439 2.114 9.557 1.00 88.81 92 TYR A C 1
ATOM 756 O O . TYR A 1 92 ? -16.520 0.950 9.162 1.00 88.81 92 TYR A O 1
ATOM 764 N N . PR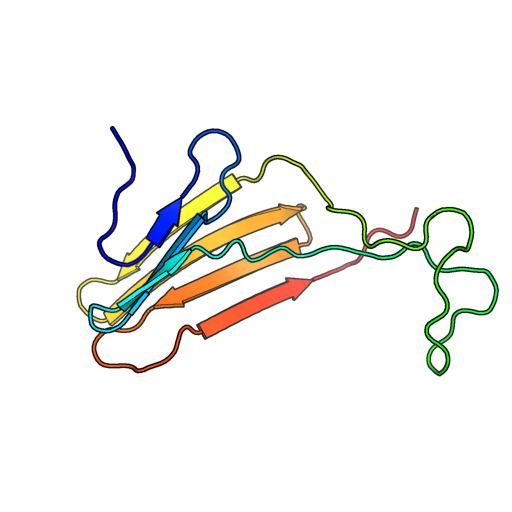O A 1 93 ? -16.992 2.495 10.720 1.00 82.44 93 PRO A N 1
ATOM 765 C CA . PRO A 1 93 ? -17.916 1.632 11.443 1.00 82.44 93 PRO A CA 1
ATOM 766 C C . PRO A 1 93 ? -19.130 1.274 10.580 1.00 82.44 93 PRO A C 1
ATOM 768 O O . PRO A 1 93 ? -19.557 2.060 9.735 1.00 82.44 93 PRO A O 1
ATOM 771 N N . ASP A 1 94 ? -19.672 0.077 10.802 1.00 83.56 94 ASP A N 1
ATOM 772 C CA . ASP A 1 94 ? -20.874 -0.444 10.140 1.00 83.56 94 ASP A CA 1
ATOM 773 C C . ASP A 1 94 ? -20.791 -0.557 8.604 1.00 83.56 94 ASP A C 1
ATOM 775 O O . ASP A 1 94 ? -21.813 -0.687 7.926 1.00 83.56 94 ASP A O 1
ATOM 779 N N . THR A 1 95 ? -19.579 -0.565 8.036 1.00 86.00 95 THR A N 1
ATOM 780 C CA . THR A 1 95 ? -19.352 -0.898 6.624 1.00 86.00 95 THR A CA 1
ATOM 781 C C . THR A 1 95 ? -18.756 -2.294 6.464 1.00 86.00 95 THR A C 1
ATOM 783 O O . THR A 1 95 ? -18.110 -2.842 7.352 1.00 86.00 95 THR A O 1
ATOM 786 N N . GLU A 1 96 ? -18.966 -2.898 5.295 1.00 87.75 96 GLU A N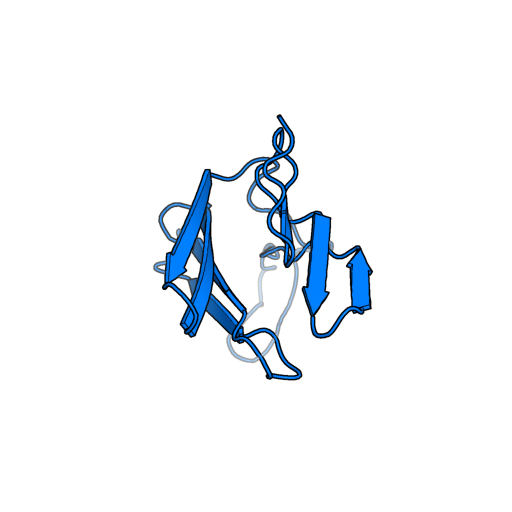 1
ATOM 787 C CA . GLU A 1 96 ? -18.393 -4.205 4.934 1.00 87.75 96 GLU A CA 1
ATOM 788 C C . GLU A 1 96 ? -17.138 -4.067 4.055 1.00 87.75 96 GLU A C 1
ATOM 790 O O . GLU A 1 96 ? -16.742 -5.004 3.363 1.00 87.75 96 GLU A O 1
ATOM 795 N N . TYR A 1 97 ? -16.516 -2.886 4.048 1.00 88.56 97 TYR A N 1
ATOM 796 C CA . TYR A 1 97 ? -15.364 -2.589 3.204 1.00 88.56 97 TYR A CA 1
ATOM 797 C C . TYR A 1 97 ? -14.337 -1.718 3.922 1.00 88.56 97 TYR A C 1
ATOM 799 O O . TYR A 1 97 ? -14.669 -0.899 4.779 1.00 88.56 97 TYR A O 1
ATOM 807 N N . ILE A 1 98 ? -13.083 -1.874 3.503 1.00 89.25 98 ILE A N 1
ATOM 808 C CA . ILE A 1 98 ? -11.981 -0.964 3.810 1.00 89.25 98 ILE A CA 1
ATOM 809 C C . ILE A 1 98 ? -11.786 -0.071 2.591 1.00 89.25 98 ILE A C 1
ATOM 811 O O . ILE A 1 98 ? -11.737 -0.568 1.464 1.00 89.25 98 I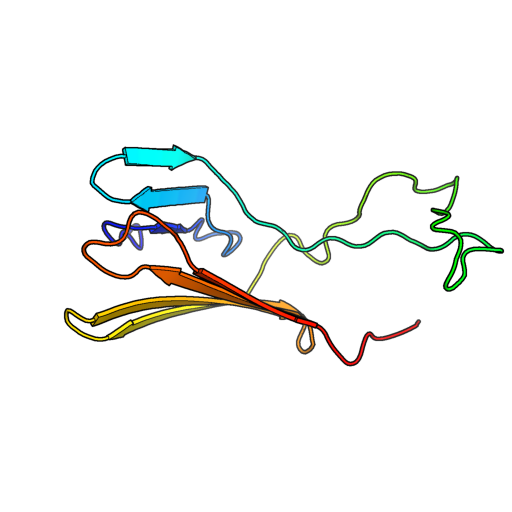LE A O 1
ATOM 815 N N . GLU A 1 99 ? -11.669 1.234 2.803 1.00 92.56 99 GLU A N 1
ATOM 816 C CA . GLU A 1 99 ? -11.255 2.143 1.742 1.00 92.56 99 GLU A CA 1
ATOM 817 C C . GLU A 1 99 ? -9.730 2.222 1.709 1.00 92.56 99 GLU A C 1
ATOM 819 O O . GLU A 1 99 ? -9.074 2.398 2.736 1.00 92.56 99 GLU A O 1
ATOM 824 N N . ILE A 1 100 ? -9.177 2.083 0.508 1.00 92.88 100 ILE A N 1
ATOM 825 C CA . ILE A 1 100 ? -7.752 2.227 0.245 1.00 92.88 100 ILE A CA 1
ATOM 826 C C . ILE A 1 100 ? -7.586 3.366 -0.753 1.00 92.88 100 ILE A C 1
ATOM 828 O O . ILE A 1 100 ? -8.025 3.267 -1.900 1.00 92.88 100 ILE A O 1
ATOM 832 N N . GLU A 1 101 ? -6.919 4.426 -0.323 1.00 96.25 101 GLU A N 1
ATOM 833 C CA . GLU A 1 101 ? -6.498 5.534 -1.169 1.00 96.25 101 GLU A CA 1
ATOM 834 C C . GLU A 1 101 ? -4.976 5.492 -1.325 1.00 96.25 101 GLU A C 1
ATOM 836 O O . GLU A 1 101 ? -4.234 5.243 -0.376 1.00 96.25 101 GLU A O 1
ATOM 841 N N . TYR A 1 102 ? -4.487 5.736 -2.538 1.00 95.31 102 TYR A N 1
ATOM 842 C CA . TYR A 1 102 ? -3.058 5.831 -2.803 1.00 95.31 102 TYR A CA 1
ATOM 843 C C . TYR A 1 102 ? -2.743 7.106 -3.574 1.00 95.31 102 TYR A C 1
ATOM 845 O O . TYR A 1 102 ? -3.414 7.462 -4.543 1.00 95.31 102 TYR A O 1
ATOM 853 N N . ILE A 1 103 ? -1.670 7.770 -3.160 1.00 96.31 103 ILE A N 1
ATOM 854 C CA . ILE A 1 103 ? -1.131 8.952 -3.821 1.00 96.31 103 ILE A CA 1
ATOM 855 C C . ILE A 1 103 ? 0.270 8.586 -4.289 1.00 96.31 103 ILE A C 1
ATOM 857 O O . ILE A 1 103 ? 1.169 8.357 -3.480 1.00 96.31 103 ILE A O 1
ATOM 861 N N . ILE A 1 104 ? 0.439 8.503 -5.608 1.00 95.44 104 ILE A N 1
ATOM 862 C CA . ILE A 1 104 ? 1.703 8.143 -6.247 1.00 95.44 104 ILE A CA 1
ATOM 863 C C . ILE A 1 104 ? 2.093 9.279 -7.183 1.00 95.44 104 ILE A C 1
ATOM 865 O O . ILE A 1 104 ? 1.509 9.440 -8.255 1.00 95.44 104 ILE A O 1
ATOM 869 N N . GLY A 1 105 ? 3.097 10.058 -6.799 1.00 93.00 105 GLY A N 1
ATOM 870 C CA . GLY A 1 105 ? 3.718 11.011 -7.705 1.00 93.00 105 GLY A CA 1
ATOM 871 C C . GLY A 1 105 ? 4.316 12.256 -7.045 1.00 93.00 105 GLY A C 1
ATOM 872 O O . GLY A 1 105 ? 3.980 12.586 -5.909 1.00 93.00 105 GLY A O 1
ATOM 873 N N . PRO A 1 106 ? 5.182 12.975 -7.783 1.00 93.44 106 PRO A N 1
ATOM 874 C CA . PRO A 1 106 ? 5.782 12.552 -9.051 1.00 93.44 106 PRO A CA 1
ATOM 875 C C . PRO A 1 106 ? 6.746 11.371 -8.842 1.00 93.44 106 PRO A C 1
ATOM 877 O O . PRO A 1 106 ? 7.506 11.342 -7.878 1.00 93.44 106 PRO A O 1
ATOM 880 N N . THR A 1 107 ? 6.713 10.388 -9.745 1.00 86.50 107 THR A N 1
ATOM 881 C CA . THR A 1 107 ? 7.635 9.245 -9.694 1.00 86.50 107 THR A CA 1
ATOM 882 C C . THR A 1 107 ? 9.048 9.733 -9.985 1.00 86.50 107 THR A C 1
ATOM 884 O O . THR A 1 107 ? 9.289 10.307 -11.051 1.00 86.50 107 THR A O 1
ATOM 887 N N . LEU A 1 108 ? 9.991 9.492 -9.074 1.00 81.25 108 LEU A N 1
ATOM 888 C CA . LEU A 1 108 ? 11.399 9.744 -9.366 1.00 81.25 108 LEU A CA 1
ATOM 889 C C . LEU A 1 108 ? 11.892 8.712 -10.382 1.00 81.25 108 LEU A C 1
ATOM 891 O O . LEU A 1 108 ? 11.950 7.521 -10.086 1.00 81.25 108 LEU A O 1
ATOM 895 N N . ILE A 1 109 ? 12.221 9.187 -11.580 1.00 64.06 109 ILE A N 1
ATOM 896 C CA . ILE A 1 109 ? 12.837 8.394 -12.642 1.00 64.06 109 ILE A CA 1
ATOM 897 C C . ILE A 1 109 ? 14.349 8.589 -12.496 1.00 64.06 109 ILE A C 1
ATOM 899 O O . ILE A 1 109 ? 14.836 9.706 -12.685 1.00 64.06 109 ILE A O 1
ATOM 903 N N . GLY A 1 110 ? 15.073 7.543 -12.104 1.00 51.41 110 GLY A N 1
ATOM 904 C CA . GLY A 1 110 ? 16.520 7.571 -11.885 1.00 51.41 110 GLY A CA 1
ATOM 905 C C . GLY A 1 110 ? 17.107 6.175 -11.909 1.00 51.41 110 GLY A C 1
ATOM 906 O O . GLY A 1 110 ? 16.524 5.304 -11.228 1.00 51.41 110 GLY A O 1
#

pLDDT: mean 88.55, std 12.07, range [35.16, 96.62]

Foldseek 3Di:
DFPDDVAWGADPVARWTQWGDDPRDIDGDTDADWAFDADPPPDPVDGHGDPVDNDTGGLDSHWDWDWDDDDQAWIKIWTPSDPQWIWIWIDGHPDPDIDIDIGHDDDDDD

Organism: NCBI:txid1586634

InterPro domains:
  IPR011013 Galactose mutarotase-like domain superfamily [SSF74650] (7-106)

Sequence (110 aa):
MKGQNNYVIINEESGFIEAMSINGFEQKVTPEIMFYYSAYGSTSRIFKVNNSVEEPVAFTDKIQYNVTKYDEVSIEITQTIRFWVIFIIRIYPDTEYIEIEYIIGPTLIG

Radius of gyration: 16.51 Å; chains: 1; bounding box: 38×24×49 Å

Secondary structure (DSSP, 8-state):
----BTTEEE-TTT--EEEEEETTEEEE-----EE-PBPTT--SS---B-TT--S-EES-S--EEEEEEETTTEEEEEEEEETTEEEEEEE-TT-S-EEEEEEE-S----